Protein AF-A0A452XSH0-F1 (afdb_monomer)

Organism: Aegilops tauschii subsp. strangulata (NCBI:txid200361)

Foldseek 3Di:
DADDDPPDWHFPDKDKDWDWDFDDDPNDTDTDIDIDMGTDTDDDPVDDPCCVVVVVVPPDDDDDDDD

Solvent-accessible surface area (backbone atoms only — not comparable to full-atom values): 4662 Å² total; per-residue (Å²): 136,86,84,84,55,95,92,47,89,46,76,75,49,71,50,80,46,77,48,75,45,80,42,79,55,96,93,38,81,40,84,39,81,46,77,49,72,47,79,41,58,65,87,63,93,78,64,50,69,67,56,54,57,49,53,71,68,61,83,68,89,78,82,80,86,82,128

Structure (mmCIF, N/CA/C/O backbone):
data_AF-A0A452XSH0-F1
#
_entry.id   AF-A0A452XSH0-F1
#
loop_
_atom_site.group_PDB
_atom_site.id
_atom_site.type_symbol
_atom_site.label_atom_id
_atom_site.label_alt_id
_atom_site.label_comp_id
_atom_site.label_asym_id
_atom_site.label_entity_id
_atom_site.label_seq_id
_atom_site.pdbx_PDB_ins_code
_atom_site.Cartn_x
_atom_site.Cartn_y
_atom_site.Cartn_z
_atom_site.occupancy
_atom_site.B_iso_or_equiv
_atom_site.auth_seq_id
_atom_site.auth_comp_id
_atom_site.auth_asym_id
_atom_site.auth_atom_id
_atom_site.pdbx_PDB_model_num
ATOM 1 N N . MET A 1 1 ? -12.327 -11.069 -9.798 1.00 57.81 1 MET A N 1
ATOM 2 C CA . MET A 1 1 ? -12.002 -10.592 -11.161 1.00 57.81 1 MET A CA 1
ATOM 3 C C . MET A 1 1 ? -10.659 -9.883 -11.092 1.00 57.81 1 MET A C 1
ATOM 5 O O . MET A 1 1 ? -10.501 -9.038 -10.222 1.00 57.81 1 MET A O 1
ATOM 9 N N . LYS A 1 2 ? -9.676 -10.268 -11.910 1.00 74.12 2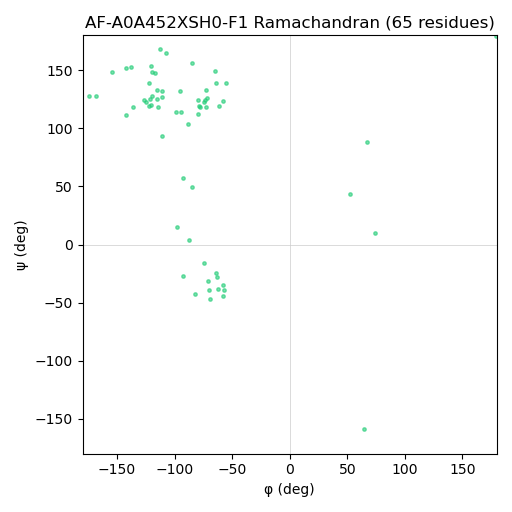 LYS A N 1
ATOM 10 C CA . LYS A 1 2 ? -8.352 -9.627 -11.933 1.00 74.12 2 LYS A CA 1
ATOM 11 C C . LYS A 1 2 ? -8.372 -8.553 -13.019 1.00 74.12 2 LYS A C 1
ATOM 13 O O . LYS A 1 2 ? -8.538 -8.893 -14.184 1.00 74.12 2 LYS A O 1
ATOM 18 N N . VAL A 1 3 ? -8.259 -7.282 -12.638 1.00 84.56 3 VAL A N 1
ATOM 19 C CA . VAL A 1 3 ? -8.094 -6.183 -13.600 1.00 84.56 3 VAL A CA 1
ATOM 20 C C . VAL A 1 3 ? -6.661 -6.246 -14.124 1.00 84.56 3 VAL A C 1
ATOM 22 O O . VAL A 1 3 ? -5.718 -6.256 -13.333 1.00 84.56 3 VAL A O 1
ATOM 25 N N . ALA A 1 4 ? -6.499 -6.355 -15.439 1.00 90.31 4 ALA A N 1
ATOM 26 C CA . ALA A 1 4 ? -5.199 -6.428 -16.094 1.00 90.31 4 ALA A CA 1
ATOM 27 C C . ALA A 1 4 ? -5.260 -5.650 -17.411 1.00 90.31 4 ALA A C 1
ATOM 29 O O . ALA A 1 4 ? -5.975 -6.041 -18.330 1.00 90.31 4 ALA A O 1
ATOM 30 N N . HIS A 1 5 ? -4.542 -4.532 -17.471 1.00 94.81 5 HIS A N 1
ATOM 31 C CA . HIS A 1 5 ? -4.448 -3.662 -18.637 1.00 94.81 5 HIS A CA 1
ATOM 32 C C . HIS A 1 5 ? -3.116 -2.907 -18.582 1.00 94.81 5 HIS A C 1
ATOM 34 O O . HIS A 1 5 ? -2.654 -2.590 -17.491 1.00 94.81 5 HIS A O 1
ATOM 40 N N . GLU A 1 6 ? -2.525 -2.590 -19.732 1.00 94.81 6 GLU A N 1
ATOM 41 C CA . GLU A 1 6 ? -1.216 -1.918 -19.831 1.00 94.81 6 GLU A CA 1
ATOM 42 C C . GLU A 1 6 ? -1.156 -0.560 -19.107 1.00 94.81 6 GLU A C 1
ATOM 44 O O . GLU A 1 6 ? -0.146 -0.217 -18.506 1.00 94.81 6 GLU A O 1
ATOM 49 N N . ASN A 1 7 ? -2.265 0.181 -19.110 1.00 94.81 7 ASN A N 1
ATOM 50 C CA . ASN A 1 7 ? -2.366 1.522 -18.522 1.00 94.81 7 ASN A CA 1
ATOM 51 C C . ASN A 1 7 ? -2.971 1.529 -17.103 1.00 94.81 7 ASN A C 1
ATOM 53 O O . ASN A 1 7 ? -3.419 2.572 -16.630 1.00 94.81 7 ASN A O 1
ATOM 57 N N . ILE A 1 8 ? -3.048 0.373 -16.433 1.00 94.44 8 ILE A N 1
ATOM 58 C CA . ILE A 1 8 ? -3.544 0.251 -15.054 1.00 94.44 8 ILE A CA 1
ATOM 59 C C . ILE A 1 8 ? -2.441 -0.359 -14.196 1.00 94.44 8 ILE A C 1
ATOM 61 O O . ILE A 1 8 ? -1.981 -1.461 -14.478 1.00 94.44 8 ILE A O 1
ATOM 65 N N . VAL A 1 9 ? -2.076 0.328 -13.109 1.00 93.75 9 VAL A N 1
ATOM 66 C CA . VAL A 1 9 ? -1.086 -0.175 -12.149 1.00 93.75 9 VAL A CA 1
ATOM 67 C C . VAL A 1 9 ? -1.541 -1.521 -11.596 1.00 93.75 9 VAL A C 1
ATOM 69 O O . VAL A 1 9 ? -2.626 -1.656 -11.021 1.00 93.75 9 VAL A O 1
ATOM 72 N N . ARG A 1 10 ? -0.691 -2.531 -11.752 1.00 94.75 10 ARG A N 1
ATOM 73 C CA . ARG A 1 10 ? -0.990 -3.891 -11.328 1.00 94.75 10 ARG A CA 1
ATOM 74 C C . ARG A 1 10 ? -0.970 -4.013 -9.809 1.00 94.75 10 ARG A C 1
ATOM 76 O O . ARG A 1 10 ? 0.036 -3.750 -9.151 1.00 94.75 10 ARG A O 1
ATOM 83 N N . LEU A 1 11 ? -2.070 -4.524 -9.262 1.00 93.94 11 LEU A N 1
ATOM 84 C CA . LEU A 1 11 ? -2.127 -5.011 -7.888 1.00 93.94 11 LEU A CA 1
ATOM 85 C C . LEU A 1 11 ? -1.367 -6.343 -7.793 1.00 93.94 11 LEU A C 1
ATOM 87 O O . LEU A 1 11 ? -1.737 -7.321 -8.449 1.00 93.94 11 LEU A O 1
ATOM 91 N N . ILE A 1 12 ? -0.311 -6.381 -6.980 1.00 94.19 12 ILE A N 1
ATOM 92 C CA . ILE A 1 12 ? 0.448 -7.602 -6.673 1.00 94.19 12 ILE A CA 1
ATOM 93 C C . ILE A 1 12 ? -0.261 -8.387 -5.568 1.00 94.19 12 ILE A C 1
ATOM 95 O O . ILE A 1 12 ? -0.397 -9.604 -5.666 1.00 94.19 12 ILE A O 1
ATOM 99 N N . GLY A 1 13 ? -0.744 -7.692 -4.540 1.00 94.38 13 GLY A N 1
ATOM 100 C CA . GLY A 1 13 ? -1.446 -8.305 -3.421 1.00 94.38 13 GLY A CA 1
ATOM 101 C C . GLY A 1 13 ? -1.876 -7.284 -2.379 1.00 94.38 13 GLY A C 1
ATOM 102 O O . GLY A 1 13 ? -1.622 -6.088 -2.518 1.00 94.38 13 GLY A O 1
ATOM 103 N N . TYR A 1 14 ? -2.529 -7.766 -1.330 1.00 95.75 14 TYR A N 1
ATOM 104 C CA . TYR A 1 14 ? -2.904 -6.956 -0.181 1.00 95.75 14 TYR A CA 1
ATOM 105 C C . TYR A 1 14 ? -2.751 -7.764 1.109 1.00 95.75 14 TYR A C 1
ATOM 107 O O . TYR A 1 14 ? -2.868 -8.989 1.097 1.00 95.75 14 TYR A O 1
ATOM 115 N N . CYS A 1 15 ? -2.496 -7.070 2.213 1.00 96.00 15 CYS A N 1
ATOM 116 C CA . CYS A 1 15 ? -2.634 -7.612 3.560 1.00 96.00 15 CYS A CA 1
ATOM 117 C C . CYS A 1 15 ? -3.813 -6.904 4.216 1.00 96.00 15 CYS A C 1
ATOM 119 O O . CYS A 1 15 ? -3.907 -5.682 4.137 1.00 96.00 15 CYS A O 1
ATOM 121 N N . ASP A 1 16 ? -4.716 -7.660 4.826 1.00 96.06 16 ASP A N 1
ATOM 122 C CA . ASP A 1 16 ? -5.889 -7.134 5.514 1.00 96.06 16 ASP A CA 1
ATOM 123 C C . ASP A 1 16 ? -5.862 -7.612 6.960 1.00 96.06 16 ASP A C 1
ATOM 125 O O . ASP A 1 16 ? -5.859 -8.814 7.232 1.00 96.06 16 ASP A O 1
ATOM 129 N N . HIS A 1 17 ? -5.813 -6.661 7.880 1.00 95.62 17 HIS A N 1
ATOM 130 C CA . HIS A 1 17 ? -5.727 -6.923 9.300 1.00 95.62 17 HIS A CA 1
ATOM 131 C C . HIS A 1 17 ? -6.847 -6.183 10.015 1.00 95.62 17 HIS A C 1
ATOM 133 O O . HIS A 1 17 ? -7.003 -4.972 9.874 1.00 95.62 17 HIS A O 1
ATOM 139 N N . THR A 1 18 ? -7.653 -6.919 10.775 1.00 95.25 18 THR A N 1
ATOM 140 C CA . THR A 1 18 ? -8.739 -6.350 11.575 1.00 95.25 18 THR A CA 1
ATOM 141 C C . THR A 1 18 ? -8.505 -6.686 13.037 1.00 95.25 18 THR A C 1
ATOM 143 O O . THR A 1 18 ? -8.511 -7.859 13.404 1.00 95.25 18 THR A O 1
ATOM 146 N N . ASN A 1 19 ? -8.373 -5.651 13.860 1.00 93.31 19 ASN A N 1
ATOM 147 C CA . ASN A 1 19 ? -8.276 -5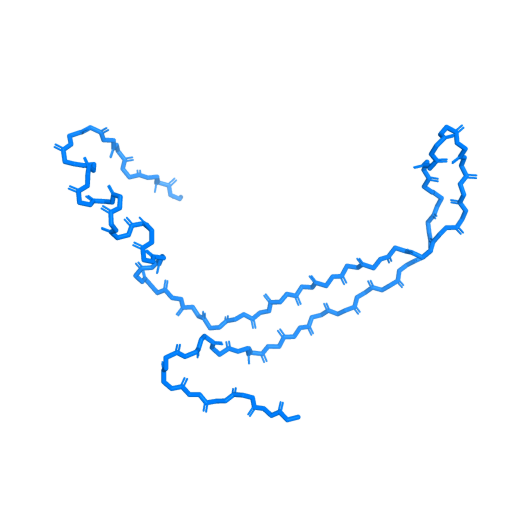.740 15.311 1.00 93.31 19 ASN A CA 1
ATOM 148 C C . ASN A 1 19 ? -9.509 -5.139 15.976 1.00 93.31 19 ASN A C 1
ATOM 150 O O . ASN A 1 19 ? -10.327 -4.476 15.336 1.00 93.31 19 ASN A O 1
ATOM 154 N N . HIS A 1 20 ? -9.644 -5.389 17.275 1.00 94.00 20 HIS A N 1
ATOM 155 C CA . HIS A 1 20 ? -10.590 -4.669 18.115 1.00 94.00 20 HIS A CA 1
ATOM 156 C C . HIS A 1 20 ? -9.807 -3.869 19.139 1.00 94.00 20 HIS A C 1
ATOM 158 O O . HIS A 1 20 ? -8.984 -4.426 19.862 1.00 94.00 20 HIS A O 1
ATOM 164 N N . GLU A 1 21 ? -10.066 -2.571 19.184 1.00 93.12 21 GLU A N 1
ATOM 165 C CA . GLU A 1 21 ? -9.327 -1.642 20.024 1.00 93.12 21 GLU A CA 1
ATOM 166 C C . GLU A 1 21 ? -10.291 -0.653 20.672 1.00 93.12 21 GLU A C 1
ATOM 168 O O . GLU A 1 21 ? -11.376 -0.360 20.155 1.00 93.12 21 GLU A O 1
ATOM 173 N N . HIS A 1 22 ? -9.899 -0.152 21.839 1.00 93.81 22 HIS A N 1
ATOM 174 C CA . HIS A 1 22 ? -10.600 0.950 22.473 1.00 93.81 22 HIS A CA 1
ATOM 175 C C . HIS A 1 22 ? -10.173 2.260 21.807 1.00 93.81 22 HIS A C 1
ATOM 177 O O . HIS A 1 22 ? -9.025 2.671 21.950 1.00 93.81 22 HIS A O 1
ATOM 183 N N . ILE A 1 23 ? -11.089 2.912 21.090 1.00 91.94 23 ILE A N 1
ATOM 184 C CA . ILE A 1 23 ? -10.837 4.186 20.404 1.00 91.94 23 ILE A CA 1
ATOM 185 C C . ILE A 1 23 ? -11.717 5.288 20.983 1.00 91.94 23 ILE A C 1
ATOM 187 O O . ILE A 1 23 ? -12.848 5.039 21.409 1.00 91.94 23 ILE A O 1
ATOM 191 N N . GLU A 1 24 ? -11.208 6.516 20.993 1.00 94.94 24 GLU A N 1
ATOM 192 C CA . GLU A 1 24 ? -12.013 7.677 21.350 1.00 94.94 24 GLU A CA 1
ATOM 193 C C . GLU A 1 24 ? -12.870 8.102 20.154 1.00 94.94 24 GLU A C 1
ATOM 195 O O . GLU A 1 24 ? -12.373 8.361 19.058 1.00 94.94 24 GLU A O 1
ATOM 200 N N . HIS A 1 25 ? -14.181 8.175 20.363 1.00 91.06 25 HIS A N 1
ATOM 201 C CA . HIS A 1 25 ? -15.134 8.656 19.377 1.00 91.06 25 HIS A CA 1
ATOM 202 C C . HIS A 1 25 ? -16.130 9.592 20.059 1.00 91.06 25 HIS A C 1
ATOM 204 O O . HIS A 1 25 ? -16.851 9.190 20.973 1.00 91.06 25 HIS A O 1
ATOM 210 N N . ASN A 1 26 ? -16.161 10.856 19.625 1.00 93.88 26 ASN A N 1
ATOM 211 C CA . ASN A 1 26 ? -17.006 11.911 20.199 1.00 93.88 26 ASN A CA 1
ATOM 212 C C . ASN A 1 26 ? -16.851 12.053 21.730 1.00 93.88 26 ASN A C 1
ATOM 214 O O . ASN A 1 26 ? -17.844 12.152 22.452 1.00 93.88 26 ASN A O 1
ATOM 218 N N . GLY A 1 27 ? -15.611 12.010 22.234 1.00 95.12 27 GLY A N 1
ATOM 219 C CA . GLY A 1 27 ? -15.303 12.146 23.665 1.00 95.12 27 GLY A CA 1
ATOM 220 C C . GLY A 1 27 ? -15.645 10.923 24.524 1.00 95.12 27 GLY A C 1
ATOM 221 O O . GLY A 1 27 ? -15.641 11.011 25.750 1.00 95.12 27 GLY A O 1
ATOM 222 N N . LYS A 1 28 ? -15.984 9.782 23.910 1.00 95.69 28 LYS A N 1
ATOM 223 C CA . LYS A 1 28 ? -16.257 8.518 24.606 1.00 95.69 28 LYS A CA 1
ATOM 224 C C . LYS A 1 28 ? -15.326 7.423 24.110 1.00 95.69 28 LYS A C 1
ATOM 226 O O . LYS A 1 28 ? -15.120 7.279 22.908 1.00 95.69 28 LYS A O 1
ATOM 231 N N . LEU A 1 29 ? -14.824 6.612 25.037 1.00 95.94 29 LEU A N 1
ATOM 232 C CA . LEU A 1 29 ? -14.052 5.420 24.707 1.00 95.94 29 LEU A CA 1
ATOM 233 C C . LEU A 1 29 ? -15.005 4.293 24.285 1.00 95.94 29 LEU A C 1
ATOM 235 O O . LEU A 1 29 ? -15.855 3.872 25.071 1.00 95.94 29 LEU A O 1
ATOM 239 N N . ILE A 1 30 ? -14.868 3.804 23.056 1.00 95.19 30 ILE A N 1
ATOM 240 C CA . ILE A 1 30 ? -15.683 2.717 22.499 1.00 95.19 30 ILE A CA 1
ATOM 241 C C . ILE A 1 30 ? -14.799 1.534 22.113 1.00 95.19 30 ILE A C 1
ATOM 243 O O . ILE A 1 30 ? -13.660 1.727 21.705 1.00 95.19 30 ILE A O 1
ATOM 247 N N . PHE A 1 31 ? -15.316 0.310 22.216 1.00 95.12 31 PHE A N 1
ATOM 248 C CA . PHE A 1 31 ? -14.635 -0.881 21.703 1.00 95.12 31 PHE A CA 1
ATOM 249 C C . PHE A 1 31 ? -15.034 -1.090 20.241 1.00 95.12 31 PHE A C 1
ATOM 251 O O . PHE A 1 31 ? -16.160 -1.502 19.955 1.00 95.12 31 PHE A O 1
ATOM 258 N N . ALA A 1 32 ? -14.144 -0.745 19.314 1.00 94.25 32 ALA A N 1
ATOM 259 C CA . ALA A 1 32 ? -14.443 -0.725 17.888 1.00 94.25 32 ALA A CA 1
ATOM 260 C C . ALA A 1 32 ? -13.532 -1.667 17.104 1.00 94.25 32 ALA A C 1
ATOM 262 O O . ALA A 1 32 ? -12.394 -1.937 17.487 1.00 94.25 32 ALA A O 1
ATOM 263 N N . LYS A 1 33 ? -14.035 -2.133 15.959 1.00 94.25 33 LYS A N 1
ATOM 264 C CA . LYS A 1 33 ? -13.202 -2.792 14.955 1.00 94.25 33 LYS A CA 1
ATOM 265 C C . LYS A 1 33 ? -12.349 -1.748 14.255 1.00 94.25 33 LYS A C 1
ATOM 267 O O . LYS A 1 33 ? -12.883 -0.814 13.659 1.00 94.25 33 LYS A O 1
ATOM 272 N N . TYR A 1 34 ? -11.047 -1.955 14.281 1.00 90.62 34 TYR A N 1
ATOM 273 C CA . TYR A 1 34 ? -10.083 -1.170 13.539 1.00 90.62 34 TYR A CA 1
ATOM 274 C C . TYR A 1 34 ? -9.478 -2.042 12.441 1.00 90.62 34 TYR A C 1
ATOM 276 O O . TYR A 1 34 ? -9.032 -3.159 12.698 1.00 90.62 34 TYR A O 1
ATOM 284 N N . ARG A 1 35 ? -9.519 -1.558 11.197 1.00 93.56 35 ARG A N 1
ATOM 285 C CA . ARG A 1 35 ? -9.066 -2.306 10.022 1.00 93.56 35 ARG A CA 1
ATOM 286 C C . ARG A 1 35 ? -7.929 -1.565 9.341 1.00 93.56 35 ARG A C 1
ATOM 288 O O .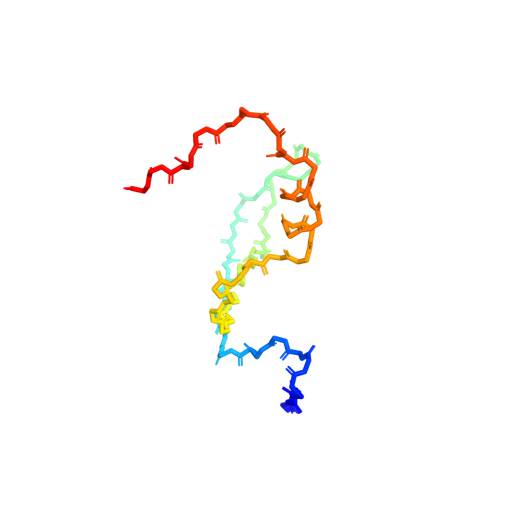 ARG A 1 35 ? -8.071 -0.393 9.001 1.00 93.56 35 ARG A O 1
ATOM 295 N N . GLN A 1 36 ? -6.836 -2.274 9.104 1.00 94.62 36 GLN A N 1
ATOM 296 C CA . GLN A 1 36 ? -5.684 -1.813 8.344 1.00 94.62 36 GLN A CA 1
ATOM 297 C C . GLN A 1 36 ? -5.542 -2.664 7.089 1.00 94.62 36 GLN A C 1
ATOM 299 O O . GLN A 1 36 ? -5.596 -3.891 7.151 1.00 94.62 36 GLN A O 1
ATOM 304 N N . ILE A 1 37 ? -5.346 -2.007 5.948 1.00 95.62 37 ILE A N 1
ATOM 305 C CA . ILE A 1 37 ? -5.121 -2.682 4.672 1.00 95.62 37 ILE A CA 1
ATOM 306 C C . ILE A 1 37 ? -3.820 -2.156 4.081 1.00 95.62 37 ILE A C 1
ATOM 308 O O . ILE A 1 37 ? -3.683 -0.958 3.840 1.00 95.62 37 ILE A O 1
ATOM 312 N N . LEU A 1 38 ? -2.879 -3.058 3.823 1.00 96.69 38 LEU A N 1
ATOM 313 C CA . LEU A 1 38 ? -1.683 -2.771 3.040 1.00 96.69 38 LEU A CA 1
ATOM 314 C C . LEU A 1 38 ? -1.936 -3.191 1.598 1.00 96.69 38 LEU A C 1
ATOM 316 O O . LEU A 1 38 ? -2.405 -4.301 1.350 1.00 96.69 38 LEU A O 1
ATOM 320 N N . ILE A 1 39 ? -1.606 -2.317 0.651 1.00 95.81 39 ILE A N 1
ATOM 321 C CA . ILE A 1 39 ? -1.775 -2.566 -0.781 1.00 95.81 39 ILE A CA 1
ATOM 322 C C . ILE A 1 39 ? -0.391 -2.614 -1.423 1.00 95.81 39 ILE A C 1
ATOM 324 O O . ILE A 1 39 ? 0.333 -1.620 -1.425 1.00 95.81 39 ILE A O 1
ATOM 328 N N . CYS A 1 40 ? -0.042 -3.760 -2.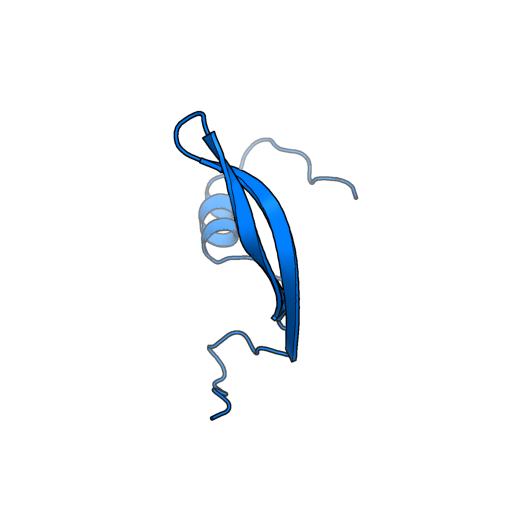002 1.00 95.56 40 CYS A N 1
ATOM 329 C CA . CYS A 1 40 ? 1.200 -3.945 -2.741 1.00 95.56 40 CYS A CA 1
ATOM 330 C C . CYS A 1 40 ? 0.917 -3.822 -4.236 1.00 95.56 40 CYS A C 1
ATOM 332 O O . CYS A 1 40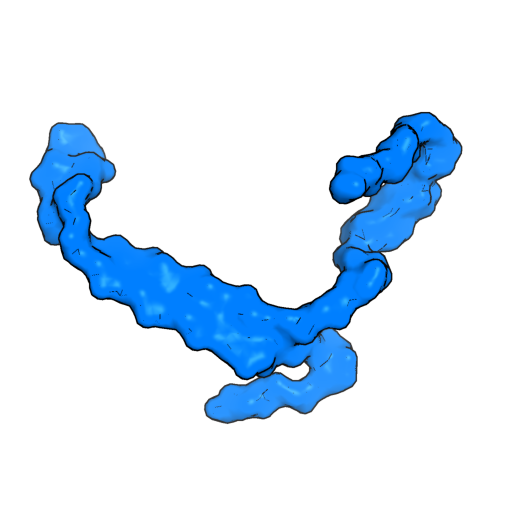 ? 0.231 -4.664 -4.823 1.00 95.56 40 CYS A O 1
ATOM 334 N N . THR A 1 41 ? 1.460 -2.781 -4.857 1.00 94.62 41 THR A N 1
ATOM 335 C CA . THR A 1 41 ? 1.389 -2.550 -6.303 1.00 94.62 41 THR A CA 1
ATOM 336 C C . THR A 1 41 ? 2.743 -2.798 -6.950 1.00 94.62 41 THR A C 1
ATOM 338 O O . 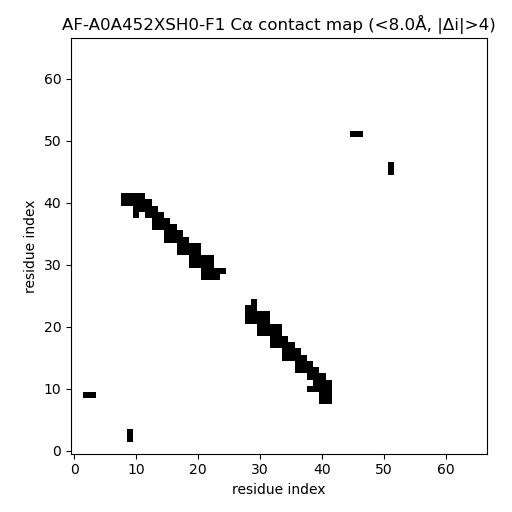THR A 1 41 ? 3.762 -2.916 -6.268 1.00 94.62 41 THR A O 1
ATOM 341 N N . GLU A 1 42 ? 2.761 -2.939 -8.269 1.00 94.44 42 GLU A N 1
ATOM 342 C CA . GLU A 1 42 ? 4.023 -2.964 -8.996 1.00 94.44 42 GLU A CA 1
ATOM 343 C C . GLU A 1 42 ? 4.763 -1.624 -8.899 1.00 94.44 42 GLU A C 1
ATOM 345 O O . GLU A 1 42 ? 4.165 -0.555 -8.776 1.00 94.44 42 GLU A O 1
ATOM 350 N N . TYR A 1 43 ? 6.090 -1.695 -8.946 1.00 93.50 43 TYR A N 1
ATOM 351 C CA . TYR A 1 43 ? 6.937 -0.519 -8.822 1.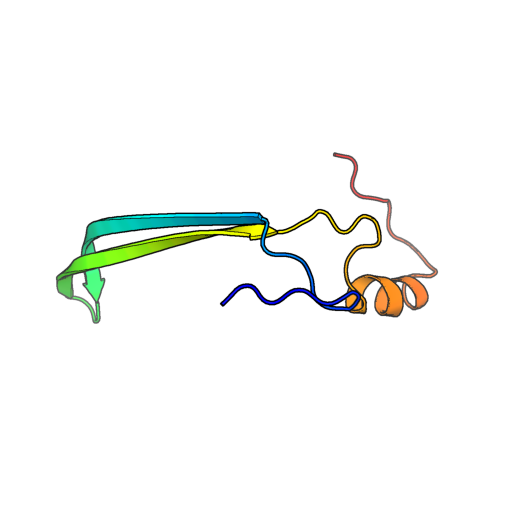00 93.50 43 TYR A CA 1
ATOM 352 C C . TYR A 1 43 ? 6.882 0.352 -10.084 1.00 93.50 43 TYR A C 1
ATOM 354 O O . TYR A 1 43 ? 7.038 -0.149 -11.197 1.00 93.50 43 TYR A O 1
ATOM 362 N N . MET A 1 44 ? 6.715 1.663 -9.893 1.00 92.88 44 MET A N 1
ATOM 363 C CA . MET A 1 44 ? 6.667 2.669 -10.958 1.00 92.88 44 MET A CA 1
ATOM 364 C C . MET A 1 44 ? 7.919 3.561 -10.895 1.00 92.88 44 MET A C 1
ATOM 366 O O . MET A 1 44 ? 7.914 4.557 -10.167 1.00 92.88 44 MET A O 1
ATOM 370 N N . PRO A 1 45 ? 8.994 3.245 -11.645 1.00 88.38 45 PRO A N 1
ATOM 371 C CA . PRO A 1 45 ? 10.282 3.941 -11.527 1.00 88.38 45 PRO A CA 1
ATOM 372 C C . PRO A 1 45 ? 10.218 5.428 -11.898 1.00 88.38 45 PRO A C 1
ATOM 374 O O . PRO A 1 45 ? 10.980 6.229 -11.368 1.00 88.38 45 PRO A O 1
ATOM 377 N N . ASN A 1 46 ? 9.288 5.813 -12.775 1.00 89.31 46 ASN A N 1
ATOM 378 C CA . ASN A 1 46 ? 9.148 7.191 -13.257 1.00 89.31 46 ASN A CA 1
ATOM 379 C C . ASN A 1 46 ? 8.252 8.066 -12.364 1.00 89.31 46 ASN A C 1
ATOM 381 O O . ASN A 1 46 ? 7.989 9.223 -12.696 1.00 89.31 46 ASN A O 1
ATOM 385 N N . GLY A 1 47 ? 7.774 7.526 -11.239 1.00 87.69 47 GLY A N 1
ATOM 386 C CA . GLY A 1 47 ? 6.896 8.241 -10.321 1.00 87.69 47 GLY A CA 1
ATOM 387 C C . GLY A 1 47 ? 5.536 8.593 -10.931 1.00 87.69 47 GLY A C 1
ATOM 388 O O . GLY A 1 47 ? 5.059 7.958 -11.871 1.00 87.69 47 GLY A O 1
ATOM 389 N N . SER A 1 48 ? 4.875 9.594 -10.346 1.00 90.69 48 SER A N 1
ATOM 390 C CA . SER A 1 48 ? 3.536 10.014 -10.767 1.00 90.69 48 SER A CA 1
ATOM 391 C C . SER A 1 48 ? 3.575 11.005 -11.931 1.00 90.69 48 SER A C 1
ATOM 393 O O . SER A 1 48 ? 4.528 11.772 -12.087 1.00 90.69 48 SER A O 1
ATOM 395 N N . LEU A 1 49 ? 2.482 11.075 -12.695 1.00 90.62 49 LEU A N 1
ATOM 396 C CA . LEU A 1 49 ? 2.312 12.112 -13.714 1.00 90.62 49 LEU A CA 1
ATOM 397 C C . LEU A 1 49 ? 2.422 13.521 -13.110 1.00 90.62 49 LEU A C 1
ATOM 399 O O . LEU A 1 49 ? 3.060 14.387 -13.700 1.00 90.62 49 LEU A O 1
ATOM 403 N N . THR A 1 50 ? 1.870 13.738 -11.913 1.00 91.69 50 THR A N 1
ATOM 404 C CA . THR A 1 50 ? 1.999 15.007 -11.182 1.00 91.69 50 THR A CA 1
ATOM 405 C C . THR A 1 50 ? 3.462 15.355 -10.927 1.00 91.69 50 THR A C 1
ATOM 407 O O . THR A 1 50 ? 3.867 16.486 -11.163 1.00 91.69 50 THR A O 1
ATOM 410 N N . SER A 1 51 ? 4.281 14.386 -10.509 1.00 86.69 51 SER A N 1
ATOM 411 C CA . SER A 1 51 ? 5.725 14.580 -10.325 1.00 86.69 51 SER A CA 1
ATOM 412 C C . SER A 1 51 ? 6.419 14.928 -11.643 1.00 86.69 51 SER A C 1
ATOM 414 O O . SER A 1 51 ? 7.292 15.788 -11.658 1.00 86.69 51 SER A O 1
ATOM 416 N N . HIS A 1 52 ? 6.008 14.320 -12.757 1.00 85.81 52 HIS A N 1
ATOM 417 C CA . HIS A 1 52 ? 6.567 14.613 -14.076 1.00 85.81 52 HIS A CA 1
ATOM 418 C C . HIS A 1 52 ? 6.165 16.005 -14.602 1.00 85.81 52 HIS A C 1
ATOM 420 O O . HIS A 1 52 ? 6.986 16.713 -15.184 1.00 85.81 52 HIS A O 1
ATOM 426 N N . ILE A 1 53 ? 4.915 16.421 -14.375 1.00 89.12 53 ILE A N 1
ATOM 427 C CA . ILE A 1 53 ? 4.409 17.750 -14.749 1.00 89.12 53 ILE A CA 1
ATOM 428 C C . ILE A 1 53 ? 5.058 18.822 -13.870 1.00 89.12 53 ILE A C 1
ATOM 430 O O . ILE A 1 53 ? 5.582 19.806 -14.386 1.00 89.12 53 ILE A O 1
ATOM 434 N N . ASN A 1 54 ? 5.097 18.606 -12.556 1.00 86.12 54 ASN A N 1
ATOM 435 C CA . ASN A 1 54 ? 5.682 19.554 -11.615 1.00 86.12 54 ASN A CA 1
ATOM 436 C C . ASN A 1 54 ? 7.213 19.599 -11.735 1.00 86.12 54 ASN A C 1
ATOM 438 O O . ASN A 1 54 ? 7.798 20.661 -11.580 1.00 86.12 54 ASN A O 1
ATOM 442 N N . GLY A 1 55 ? 7.877 18.494 -12.089 1.00 66.06 55 GLY A N 1
ATOM 443 C CA . GLY A 1 55 ? 9.312 18.452 -12.397 1.00 66.06 55 GLY A CA 1
ATOM 444 C C . GLY A 1 55 ? 9.705 19.267 -13.635 1.00 66.06 55 GLY A C 1
ATOM 445 O O . GLY A 1 55 ? 10.826 19.758 -13.704 1.00 66.06 55 GLY A O 1
ATOM 446 N N . LYS A 1 56 ? 8.777 19.506 -14.575 1.00 53.09 56 LYS A N 1
ATOM 447 C CA . LYS A 1 56 ? 8.964 20.512 -15.639 1.00 53.09 56 LYS A CA 1
ATOM 448 C C . LYS A 1 56 ? 8.807 21.955 -15.136 1.00 53.09 56 LYS A C 1
ATOM 450 O O . LYS A 1 56 ? 9.247 22.871 -15.824 1.00 53.09 56 LYS A O 1
ATOM 455 N N . ILE A 1 57 ? 8.216 22.159 -13.956 1.00 53.78 57 ILE A N 1
ATOM 456 C CA . ILE 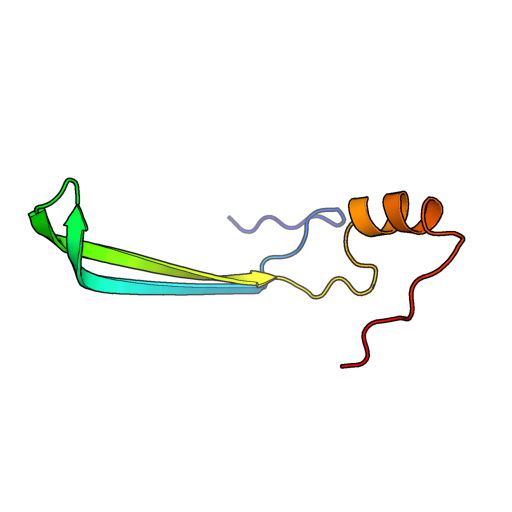A 1 57 ? 8.083 23.466 -13.291 1.00 53.78 57 ILE A CA 1
ATOM 457 C C . ILE A 1 57 ? 9.254 23.716 -12.316 1.00 53.78 57 ILE A C 1
ATOM 459 O O . ILE A 1 57 ? 9.666 24.860 -12.151 1.00 53.78 57 ILE A O 1
ATOM 463 N N . TYR A 1 58 ? 9.883 22.679 -11.750 1.00 47.03 58 TYR A N 1
ATOM 464 C CA . TYR A 1 58 ? 11.085 22.808 -10.909 1.00 47.03 58 TYR A CA 1
ATOM 465 C C . TYR A 1 58 ? 12.396 22.858 -11.716 1.00 47.03 58 TYR A C 1
ATOM 467 O O . TYR A 1 58 ? 13.363 22.176 -11.391 1.00 47.03 58 TYR A O 1
ATOM 475 N N . ASN A 1 59 ? 12.473 23.713 -12.736 1.00 44.19 59 ASN A N 1
ATOM 476 C CA . ASN A 1 59 ? 13.756 24.145 -13.303 1.00 44.19 59 ASN A CA 1
ATOM 477 C C . ASN A 1 59 ? 14.231 25.441 -12.630 1.00 44.19 59 ASN A C 1
ATOM 479 O O . ASN A 1 59 ? 14.427 26.449 -13.297 1.00 44.19 59 ASN A O 1
ATOM 483 N N . ASN A 1 60 ? 14.379 25.422 -11.303 1.00 47.44 60 ASN A N 1
ATOM 484 C CA . ASN A 1 60 ? 15.514 26.024 -10.598 1.00 47.44 60 ASN A CA 1
ATOM 485 C C . ASN A 1 60 ? 15.413 25.671 -9.106 1.00 47.44 60 ASN A C 1
ATOM 487 O O . ASN A 1 60 ? 14.398 25.944 -8.475 1.00 47.44 60 ASN A O 1
ATOM 491 N N . THR A 1 61 ? 16.486 25.129 -8.533 1.00 47.94 61 THR A N 1
ATOM 492 C CA . THR A 1 61 ? 16.697 24.919 -7.085 1.00 47.94 61 THR A CA 1
ATOM 493 C C . THR A 1 61 ? 15.799 23.888 -6.383 1.00 47.9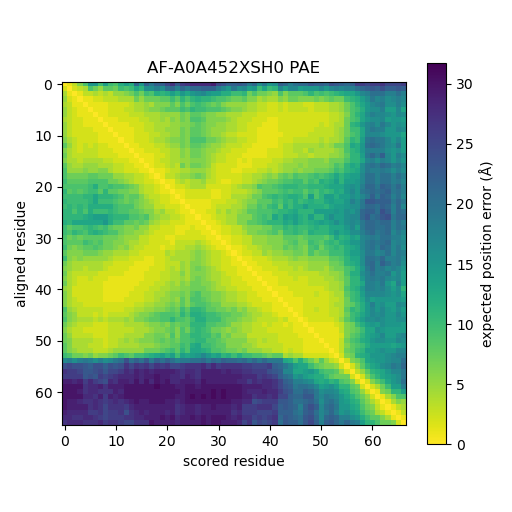4 61 THR A C 1
ATOM 495 O O . THR A 1 61 ? 14.805 24.234 -5.763 1.00 47.94 61 THR A O 1
ATOM 498 N N . ALA A 1 62 ? 16.212 22.620 -6.367 1.00 47.34 62 ALA A N 1
ATOM 499 C CA . ALA A 1 62 ? 16.165 21.807 -5.145 1.00 47.34 62 ALA A CA 1
ATOM 500 C C . ALA A 1 62 ? 16.960 20.511 -5.340 1.00 47.34 62 ALA A C 1
ATOM 502 O O . ALA A 1 62 ? 16.777 19.785 -6.313 1.00 47.34 62 ALA A O 1
ATOM 503 N N . CYS A 1 63 ? 17.865 20.263 -4.397 1.00 48.97 63 CYS A N 1
ATOM 504 C CA . CYS A 1 63 ? 18.706 19.077 -4.283 1.00 48.97 63 CYS A CA 1
ATOM 505 C C . CYS A 1 63 ? 17.853 17.788 -4.259 1.00 48.97 63 CYS A C 1
ATOM 507 O O . CYS A 1 63 ? 16.819 17.783 -3.583 1.00 48.97 63 CYS A O 1
ATOM 509 N N . PRO A 1 64 ? 18.250 16.700 -4.948 1.00 51.16 64 PRO A N 1
ATOM 510 C CA . PRO A 1 64 ? 17.526 15.437 -4.866 1.00 51.16 64 PRO A CA 1
ATOM 511 C C . PRO A 1 64 ? 17.588 14.881 -3.433 1.00 51.16 64 PRO A C 1
ATOM 513 O O . PRO A 1 64 ? 18.650 14.952 -2.805 1.00 51.16 64 PRO A O 1
ATOM 516 N N . PRO A 1 65 ? 16.483 14.323 -2.898 1.00 52.19 65 PRO A N 1
ATOM 517 C CA . PRO A 1 65 ? 16.523 13.643 -1.614 1.00 52.19 65 PRO A CA 1
ATOM 518 C C . PRO A 1 65 ? 17.488 12.459 -1.710 1.00 52.19 65 PRO A C 1
ATOM 520 O O . PRO A 1 65 ? 17.319 11.562 -2.537 1.00 52.19 65 PRO A O 1
ATOM 523 N N . GLN A 1 66 ? 18.529 12.510 -0.883 1.00 47.59 66 GLN A N 1
ATOM 524 C CA . GLN A 1 66 ? 19.440 11.400 -0.653 1.00 47.59 66 GLN A CA 1
ATOM 525 C C . GLN A 1 66 ? 18.734 10.435 0.301 1.00 47.59 66 GLN A C 1
ATOM 527 O O . GLN A 1 66 ? 18.356 10.835 1.404 1.00 47.59 66 GLN A O 1
ATOM 532 N N . TYR A 1 67 ? 18.498 9.214 -0.177 1.00 44.84 67 TYR A N 1
ATOM 533 C CA . TYR A 1 67 ? 18.121 8.079 0.663 1.00 44.84 67 TYR A CA 1
ATOM 534 C C . TYR A 1 67 ? 19.330 7.594 1.459 1.00 44.84 67 TYR A C 1
ATOM 536 O O . TYR A 1 67 ? 20.437 7.580 0.871 1.00 44.84 67 TYR A O 1
#

Nearest PDB structures (foldseek):
  2c7w-assembly1_B  TM=4.521E-01  e=9.424E+00  Homo sapiens
  6rhv-assembly1_G  TM=2.690E-01  e=9.424E+00  Staphylococcus aureus

Secondary structure (DSSP, 8-state):
-----TTSPPEEEEEEEEEEEEEEETTEEEEEEEEEEEEEE---TT--HHHHHHHTT--S--PPPP-

Mean predicted aligned error: 10.07 Å

Radius of gyration: 19.79 Å; Cα contacts (8 Å, |Δi|>4): 58; chains: 1; bounding box: 36×37×44 Å

pLDDT: mean 83.92, std 17.62, range [44.19, 96.69]

InterPro domains:
  IPR011009 Protein kinase-like domain superfamily [SSF56112] (3-57)

Sequence (67 aa):
MKVAHENIVRLIGYCDHTNHEHIEHNGKLIFAKYRQILICTEYMPNGSLTSHINGKIYNNTACPPQY